Protein AF-A0A926CXZ3-F1 (afdb_monomer_lite)

pLDDT: mean 74.08, std 15.4, range [40.03, 91.25]

Foldseek 3Di:
DDDDPDPPPPPPPVQLVVLVVVLVVLLVVLVVQLVVLVVDPDDPVVNVCSNVVSVVVNVVSVVVSVVVVCCVVVCVVVVVVPD

Organism: NCBI:txid2763654

Sequence (83 aa):
MIKKAEGGRRHLDKRLVAPIVITAFLIVYFLIFAGLCFVLPMPLWAKWTGLIVPMALIGVSLFVLVERIKEVRSGEEDDLSQY

Radius of gyration: 18.5 Å; chains: 1; bounding box: 39×36×52 Å

Secondary structure (DSSP, 8-state):
-------------HHHHHHHHHHHHHHHHHHHHHHHHHHS---HHHHHHHHHHHHHHHHHHHHHHHHHHHHHHH-GGGGGGG-

Structure (mmCIF, N/CA/C/O backbone):
data_AF-A0A926CXZ3-F1
#
_entry.id   AF-A0A926CXZ3-F1
#
loop_
_atom_site.group_PDB
_atom_site.id
_atom_site.type_symbol
_atom_site.label_atom_id
_atom_site.label_alt_id
_atom_site.label_comp_id
_atom_site.label_asym_id
_atom_site.label_entity_id
_atom_site.label_seq_id
_atom_site.pdbx_PDB_ins_code
_atom_site.Cartn_x
_atom_site.Cartn_y
_atom_site.Cartn_z
_atom_site.occupancy
_atom_site.B_iso_or_equiv
_atom_site.auth_seq_id
_atom_site.auth_comp_id
_atom_site.auth_asym_id
_atom_site.auth_atom_id
_atom_site.pdbx_PDB_model_num
ATOM 1 N N . MET A 1 1 ? 8.839 -17.818 32.907 1.00 44.91 1 MET A N 1
ATOM 2 C CA . MET A 1 1 ? 8.649 -17.024 31.671 1.00 44.91 1 MET A CA 1
ATOM 3 C C . MET A 1 1 ? 7.544 -17.680 30.861 1.00 44.91 1 MET A C 1
ATOM 5 O O . MET A 1 1 ? 7.419 -18.889 30.959 1.00 44.91 1 MET A O 1
ATOM 9 N N . ILE A 1 2 ? 6.785 -16.898 30.086 1.00 56.91 2 ILE A N 1
ATOM 10 C CA . ILE A 1 2 ? 5.594 -17.267 29.290 1.00 56.91 2 ILE A CA 1
ATOM 11 C C . ILE A 1 2 ? 4.276 -17.037 30.046 1.00 56.91 2 ILE A C 1
ATOM 13 O O . ILE A 1 2 ? 3.738 -17.918 30.711 1.00 56.91 2 ILE A O 1
ATOM 17 N N . LYS A 1 3 ? 3.718 -15.828 29.901 1.00 40.06 3 LYS A N 1
ATOM 18 C CA . LYS A 1 3 ? 2.285 -15.598 30.099 1.00 40.06 3 LYS A CA 1
ATOM 19 C C . LYS A 1 3 ? 1.797 -14.476 29.178 1.00 40.06 3 LYS A C 1
ATOM 21 O O . LYS A 1 3 ? 2.226 -13.340 29.320 1.00 40.06 3 LYS A O 1
ATOM 26 N N . LYS A 1 4 ? 0.867 -14.852 28.293 1.00 42.16 4 LYS A N 1
ATOM 27 C CA . LYS A 1 4 ? -0.138 -14.013 27.619 1.00 42.16 4 LYS A CA 1
ATOM 28 C C . LYS A 1 4 ? 0.368 -12.851 26.748 1.00 42.16 4 LYS A C 1
ATOM 30 O O . LYS A 1 4 ? 0.469 -11.722 27.205 1.00 42.16 4 LYS A O 1
ATOM 35 N N . ALA A 1 5 ? 0.474 -13.101 25.445 1.00 44.88 5 ALA A N 1
ATOM 36 C CA . ALA A 1 5 ? 0.013 -12.126 24.458 1.00 44.88 5 ALA A CA 1
ATOM 37 C C . ALA A 1 5 ? -1.389 -12.583 24.041 1.00 44.88 5 ALA A C 1
ATOM 39 O O . ALA A 1 5 ? -1.553 -13.425 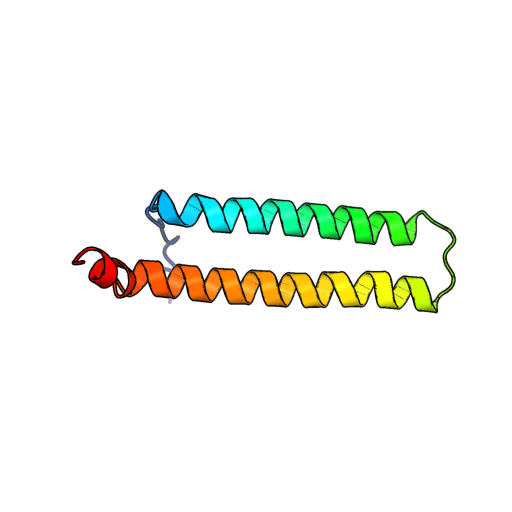23.160 1.00 44.88 5 ALA A O 1
ATOM 40 N N . GLU A 1 6 ? -2.391 -12.151 24.807 1.00 40.03 6 GLU A N 1
ATOM 41 C CA . GLU A 1 6 ? -3.788 -12.447 24.517 1.00 40.03 6 GLU A CA 1
ATOM 42 C C . GLU A 1 6 ? -4.117 -11.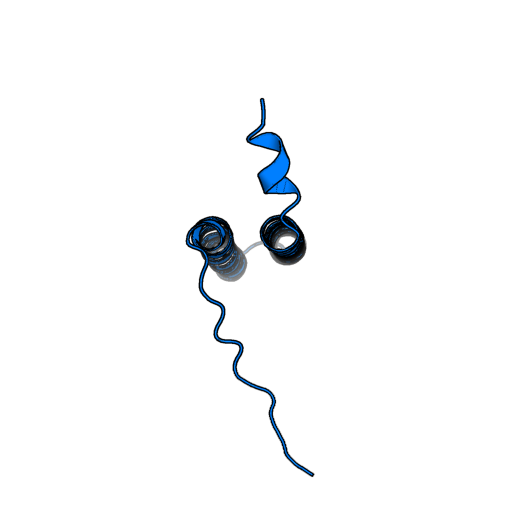938 23.122 1.00 40.03 6 GLU A C 1
ATOM 44 O O . GLU A 1 6 ? -3.951 -10.755 22.823 1.00 40.03 6 GLU A O 1
ATOM 49 N N . GLY A 1 7 ? -4.598 -12.854 22.278 1.00 45.09 7 GLY A N 1
ATOM 50 C CA . GLY A 1 7 ? -5.335 -12.503 21.082 1.00 45.09 7 GLY A CA 1
ATOM 51 C C . GLY A 1 7 ? -6.408 -11.504 21.483 1.00 45.09 7 GLY A C 1
ATOM 52 O O . GLY A 1 7 ? -7.366 -11.851 22.179 1.00 45.09 7 GLY A O 1
ATOM 53 N N . GLY A 1 8 ? -6.191 -10.251 21.085 1.00 43.06 8 GLY A N 1
ATOM 54 C CA . GLY A 1 8 ? -7.132 -9.169 21.275 1.00 43.06 8 GLY A CA 1
ATOM 55 C C . GLY A 1 8 ? -8.405 -9.529 20.534 1.00 43.06 8 GLY A C 1
ATOM 56 O O . GLY A 1 8 ? -8.523 -9.282 19.334 1.00 43.06 8 GLY A O 1
ATOM 57 N N . ARG A 1 9 ? -9.356 -10.128 21.255 1.00 47.56 9 ARG A N 1
ATOM 58 C CA . ARG A 1 9 ? -10.766 -10.155 20.880 1.00 47.56 9 ARG A CA 1
ATOM 59 C C . ARG A 1 9 ? -11.219 -8.700 20.840 1.00 47.56 9 ARG A C 1
ATOM 61 O O . ARG A 1 9 ? -11.727 -8.158 21.814 1.00 47.56 9 ARG A O 1
ATOM 68 N N . ARG A 1 10 ? -10.955 -8.047 19.706 1.00 52.16 10 ARG A N 1
ATOM 69 C CA . ARG A 1 10 ? -11.583 -6.788 19.341 1.00 52.16 10 ARG A CA 1
ATOM 70 C C . ARG A 1 10 ? -13.055 -7.130 19.190 1.00 52.16 10 ARG A C 1
ATOM 72 O O . ARG A 1 10 ? -13.418 -7.841 18.255 1.00 52.16 10 ARG A O 1
ATOM 79 N N . HIS A 1 11 ? -13.884 -6.683 20.130 1.00 47.75 11 HIS A N 1
ATOM 80 C CA . HIS A 1 11 ? -15.279 -6.442 19.804 1.00 47.75 11 HIS A CA 1
ATOM 81 C C . HIS A 1 11 ? -15.228 -5.536 18.573 1.00 47.75 11 HIS A C 1
ATOM 83 O O . HIS A 1 11 ? -14.745 -4.411 18.646 1.00 47.75 11 HIS A O 1
ATOM 89 N N . LEU A 1 12 ? -15.525 -6.103 17.402 1.00 53.81 12 LEU A N 1
ATOM 90 C CA . LEU A 1 12 ? -15.623 -5.354 16.161 1.00 53.81 12 LEU A CA 1
ATOM 91 C C . LEU A 1 12 ? -16.839 -4.458 16.341 1.00 53.81 12 LEU A C 1
ATOM 93 O O . LEU A 1 12 ? -17.958 -4.845 16.004 1.00 53.81 12 LEU A O 1
ATOM 97 N N . ASP A 1 13 ? -16.627 -3.290 16.939 1.00 59.56 13 ASP A N 1
ATOM 98 C CA . ASP A 1 13 ? -17.613 -2.232 16.913 1.00 59.56 13 ASP A CA 1
ATOM 99 C C . ASP A 1 13 ? -17.969 -2.044 15.448 1.00 59.56 13 ASP A C 1
ATOM 101 O O . ASP A 1 13 ? -17.101 -1.829 14.599 1.00 59.56 13 ASP A O 1
ATOM 105 N N . LYS A 1 14 ? -19.252 -2.217 15.123 1.00 60.41 14 LYS A N 1
ATOM 106 C CA . LYS A 1 14 ? -19.745 -2.258 13.737 1.00 60.41 14 LYS A CA 1
ATOM 107 C C . LYS A 1 14 ? -19.303 -1.018 12.940 1.00 60.41 14 LYS A C 1
ATOM 109 O O . LYS A 1 14 ? -19.166 -1.079 11.724 1.00 60.41 14 LYS A O 1
ATOM 114 N N . ARG A 1 15 ? -19.013 0.077 13.651 1.00 60.34 15 ARG A N 1
ATOM 115 C CA . ARG A 1 15 ? -18.496 1.356 13.150 1.00 60.34 15 ARG A CA 1
ATOM 116 C C . ARG A 1 15 ? -17.055 1.275 12.609 1.00 60.34 15 ARG A C 1
ATOM 118 O O . ARG A 1 15 ? -16.736 1.971 11.655 1.00 60.34 15 ARG A O 1
ATOM 125 N N . LEU A 1 16 ? -16.209 0.379 13.128 1.00 70.44 16 LEU A N 1
ATOM 126 C CA . LEU A 1 16 ? -14.826 0.165 12.662 1.00 70.44 16 LEU A CA 1
ATOM 127 C C . LEU A 1 16 ? -14.721 -0.780 11.459 1.00 70.44 16 LEU A C 1
ATOM 129 O O . LEU A 1 16 ? -13.678 -0.838 10.808 1.00 70.44 16 LEU A O 1
ATOM 133 N N . VAL A 1 17 ? -15.791 -1.507 11.128 1.00 77.62 17 VAL A N 1
ATOM 134 C CA . VAL A 1 17 ? -15.811 -2.407 9.965 1.00 77.62 17 VAL A CA 1
ATOM 135 C C . VAL A 1 17 ? -15.674 -1.611 8.667 1.00 77.62 17 VAL A C 1
ATOM 137 O O . VAL A 1 17 ? -14.906 -2.007 7.795 1.00 77.62 17 VAL A O 1
ATOM 140 N N . ALA A 1 18 ? -16.348 -0.464 8.560 1.00 77.19 18 ALA A N 1
ATOM 141 C CA . ALA A 1 18 ? -16.300 0.387 7.372 1.00 77.19 18 ALA A CA 1
ATOM 142 C C . ALA A 1 18 ?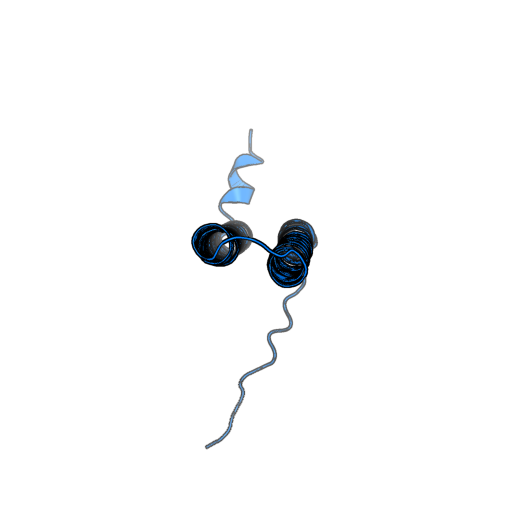 -14.866 0.826 6.991 1.00 77.19 18 ALA A C 1
ATOM 144 O O . ALA A 1 18 ? -14.437 0.513 5.878 1.00 77.19 18 ALA A O 1
ATOM 145 N N . P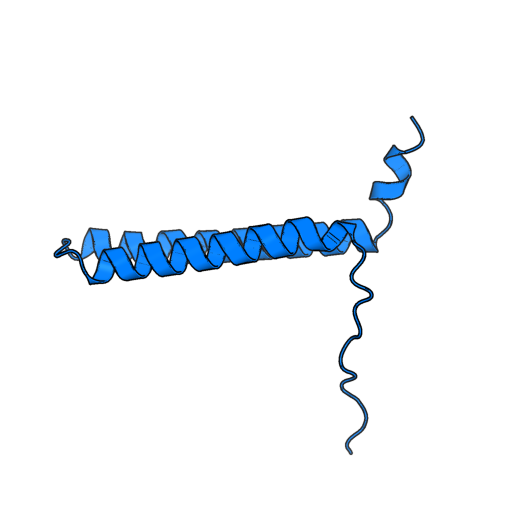RO A 1 19 ? -14.072 1.465 7.877 1.00 80.06 19 PRO A N 1
ATOM 146 C CA . PRO A 1 19 ? -12.711 1.876 7.528 1.00 80.06 19 PRO A CA 1
ATOM 147 C C . PRO A 1 19 ? -11.767 0.687 7.274 1.00 80.06 19 PRO A C 1
ATOM 149 O O . PRO A 1 19 ? -10.905 0.764 6.397 1.00 80.06 19 PRO A O 1
ATOM 152 N N . ILE A 1 20 ? -11.942 -0.443 7.969 1.00 82.94 20 ILE A N 1
ATOM 153 C CA . ILE A 1 20 ? -11.137 -1.656 7.737 1.00 82.94 20 ILE A CA 1
ATOM 154 C C . ILE A 1 20 ? -11.417 -2.256 6.353 1.00 82.94 20 ILE A C 1
ATOM 156 O O . ILE A 1 20 ? -10.494 -2.637 5.639 1.00 82.94 20 ILE A O 1
ATOM 160 N N . VAL A 1 21 ? -12.685 -2.334 5.950 1.00 85.94 21 VAL A N 1
ATOM 161 C CA . VAL A 1 21 ? -13.061 -2.880 4.640 1.00 85.94 21 VAL A CA 1
ATOM 162 C C . VAL A 1 21 ? -12.530 -1.990 3.517 1.00 85.94 21 VAL A C 1
ATOM 164 O O . VAL A 1 21 ? -11.943 -2.498 2.564 1.00 85.94 21 VAL A O 1
ATOM 167 N N . ILE A 1 22 ? -12.662 -0.667 3.651 1.00 84.25 22 ILE A N 1
ATOM 168 C CA . ILE A 1 22 ? -12.164 0.286 2.650 1.00 84.25 22 ILE A CA 1
ATOM 169 C C . ILE A 1 22 ? -10.643 0.170 2.502 1.00 84.25 22 ILE A C 1
ATOM 171 O O . ILE A 1 22 ? -10.146 0.046 1.385 1.00 84.25 22 ILE A O 1
ATOM 175 N N . THR A 1 23 ? -9.900 0.151 3.612 1.00 85.69 23 THR A N 1
ATOM 176 C CA . THR A 1 23 ? -8.436 -0.009 3.573 1.00 85.69 23 THR A CA 1
ATOM 177 C C . THR A 1 23 ? -8.012 -1.349 2.974 1.00 85.69 23 THR A C 1
ATOM 179 O O . THR A 1 23 ? -7.070 -1.385 2.187 1.00 85.69 23 THR A O 1
ATOM 182 N N . ALA A 1 24 ? -8.735 -2.439 3.248 1.00 86.19 24 ALA A N 1
ATOM 183 C CA . ALA A 1 24 ? -8.469 -3.737 2.631 1.00 86.19 24 ALA A CA 1
ATOM 184 C C . ALA A 1 24 ? -8.662 -3.714 1.103 1.00 86.19 24 ALA A C 1
ATOM 186 O O . ALA A 1 24 ? -7.776 -4.155 0.370 1.00 86.19 24 ALA A O 1
ATOM 187 N N . PHE A 1 25 ? -9.773 -3.155 0.607 1.00 89.81 25 PHE A N 1
ATOM 188 C CA . PHE A 1 25 ? -9.995 -2.987 -0.836 1.00 89.81 25 PHE A CA 1
ATOM 189 C C . PHE A 1 25 ? -8.920 -2.115 -1.488 1.00 89.81 25 PHE A C 1
ATOM 191 O O . PHE A 1 25 ? -8.460 -2.411 -2.589 1.00 89.81 25 PHE A O 1
ATOM 198 N N . LEU A 1 26 ? -8.488 -1.068 -0.792 1.00 87.19 26 LEU A N 1
ATOM 199 C CA . LEU A 1 26 ? -7.487 -0.124 -1.270 1.00 87.19 26 LEU A CA 1
ATOM 200 C C . LEU A 1 26 ? -6.095 -0.773 -1.374 1.00 87.19 26 LEU A C 1
ATOM 202 O O . LEU A 1 26 ? -5.404 -0.593 -2.375 1.00 87.19 26 LEU A O 1
ATOM 206 N N . ILE A 1 27 ? -5.720 -1.620 -0.408 1.00 86.50 27 ILE A N 1
ATOM 207 C CA . ILE A 1 27 ? -4.500 -2.439 -0.483 1.00 86.50 27 ILE A CA 1
ATOM 208 C C . ILE A 1 27 ? -4.565 -3.400 -1.675 1.00 86.50 27 ILE A C 1
ATOM 210 O O . ILE A 1 27 ? -3.608 -3.482 -2.444 1.00 86.50 27 ILE A O 1
ATOM 214 N N . VAL A 1 28 ? -5.689 -4.100 -1.869 1.00 91.25 28 VAL A N 1
ATOM 215 C CA . VAL A 1 28 ? -5.867 -5.010 -3.015 1.00 91.25 28 VAL A CA 1
ATOM 216 C C . VAL A 1 28 ? -5.747 -4.253 -4.339 1.00 91.25 28 VAL A C 1
ATOM 218 O O . VAL A 1 28 ? -5.034 -4.701 -5.234 1.00 91.25 28 VAL A O 1
ATOM 221 N N . TYR A 1 29 ? -6.374 -3.081 -4.450 1.00 88.88 29 TYR A N 1
ATOM 222 C CA . TYR A 1 29 ? -6.263 -2.220 -5.626 1.00 88.88 29 TYR A CA 1
ATOM 223 C C . TYR A 1 29 ? -4.806 -1.835 -5.920 1.00 88.88 29 TYR A C 1
ATOM 225 O O . TYR A 1 29 ? -4.359 -1.940 -7.061 1.00 88.88 29 TYR A O 1
ATOM 233 N N . PHE A 1 30 ? -4.029 -1.464 -4.899 1.00 86.56 30 PHE A N 1
ATOM 234 C CA . PHE A 1 30 ? -2.614 -1.141 -5.082 1.00 86.56 30 PHE A CA 1
ATOM 235 C C . PHE A 1 30 ? -1.745 -2.336 -5.448 1.00 86.56 30 PHE A C 1
ATOM 237 O O . PHE A 1 30 ? -0.820 -2.175 -6.240 1.00 86.56 30 PHE A O 1
ATOM 244 N N . LEU A 1 31 ? -2.043 -3.529 -4.935 1.00 86.00 31 LEU A N 1
ATOM 245 C CA . LEU A 1 31 ? -1.343 -4.747 -5.343 1.00 86.00 31 LEU A CA 1
ATOM 246 C C . LEU A 1 31 ? -1.618 -5.084 -6.812 1.00 86.00 31 LEU A C 1
ATOM 248 O O . LEU A 1 31 ? -0.690 -5.433 -7.539 1.00 86.00 31 LEU A O 1
ATOM 252 N N . ILE A 1 32 ? -2.865 -4.923 -7.265 1.00 88.94 32 ILE A N 1
ATOM 253 C CA . ILE A 1 32 ? -3.233 -5.094 -8.676 1.00 88.94 32 ILE A CA 1
ATOM 254 C C . ILE A 1 32 ? -2.516 -4.052 -9.539 1.00 88.94 32 ILE A C 1
ATOM 256 O O . ILE A 1 32 ? -1.925 -4.411 -10.554 1.00 88.94 32 ILE A O 1
ATOM 260 N N . PHE A 1 33 ? -2.514 -2.783 -9.124 1.00 84.62 33 PHE A N 1
ATOM 261 C CA . PHE A 1 33 ? -1.828 -1.703 -9.835 1.00 84.62 33 PHE A CA 1
ATOM 262 C C . PHE A 1 33 ? -0.317 -1.955 -9.945 1.00 84.62 33 PHE A C 1
ATOM 264 O O . PHE A 1 33 ? 0.244 -1.893 -11.039 1.00 84.62 33 PHE A O 1
ATOM 271 N N . ALA A 1 34 ? 0.331 -2.330 -8.838 1.00 82.62 34 ALA A N 1
ATOM 272 C CA . ALA A 1 34 ? 1.745 -2.689 -8.821 1.00 82.62 34 ALA A CA 1
ATOM 273 C C . ALA A 1 34 ? 2.027 -3.906 -9.720 1.00 82.62 34 ALA A C 1
ATOM 275 O O . ALA A 1 34 ? 2.981 -3.885 -10.496 1.00 82.62 34 ALA A O 1
ATOM 276 N N . GLY A 1 35 ? 1.177 -4.938 -9.680 1.00 84.25 35 GLY A N 1
ATOM 277 C CA . GLY A 1 35 ? 1.264 -6.096 -10.573 1.00 84.25 35 GLY A CA 1
ATOM 278 C C . GLY A 1 35 ? 1.136 -5.713 -12.050 1.00 84.25 35 GLY A C 1
ATOM 279 O O . GLY A 1 35 ? 1.916 -6.180 -12.880 1.00 84.25 35 GLY A O 1
ATOM 280 N N . LEU A 1 36 ? 0.226 -4.795 -12.383 1.00 85.38 36 LEU A N 1
ATOM 281 C CA . LEU A 1 36 ? 0.044 -4.288 -13.744 1.00 85.38 36 LEU A CA 1
ATOM 282 C C . LEU A 1 36 ? 1.295 -3.551 -14.251 1.00 85.38 36 LEU A C 1
ATOM 284 O O . LEU A 1 36 ? 1.702 -3.745 -15.397 1.00 85.38 36 LEU A O 1
ATOM 288 N N . CYS A 1 37 ? 1.961 -2.779 -13.385 1.00 82.12 37 CYS A N 1
ATOM 289 C CA . CYS A 1 37 ? 3.246 -2.140 -13.687 1.00 82.12 37 CYS A CA 1
ATOM 290 C C . CYS A 1 37 ? 4.383 -3.143 -13.968 1.00 82.12 37 CYS A C 1
ATOM 292 O O . CYS A 1 37 ? 5.366 -2.775 -14.612 1.00 82.12 37 CYS A O 1
ATOM 294 N N . PHE A 1 38 ? 4.285 -4.396 -13.503 1.00 78.12 38 PHE A N 1
ATOM 295 C CA . PHE A 1 38 ? 5.253 -5.452 -13.827 1.00 78.12 38 PHE A CA 1
ATOM 296 C C . PHE A 1 38 ? 4.963 -6.156 -15.153 1.00 78.12 38 PHE A C 1
ATOM 298 O O . PHE A 1 38 ? 5.911 -6.559 -15.826 1.00 78.12 38 PHE A O 1
ATOM 305 N N . VAL A 1 39 ? 3.687 -6.311 -15.514 1.00 82.88 39 VAL A N 1
ATOM 306 C CA . VAL A 1 39 ? 3.261 -6.991 -16.750 1.00 82.88 39 VAL A CA 1
ATOM 307 C C . VAL A 1 39 ? 3.463 -6.101 -17.975 1.00 82.88 39 VAL A C 1
ATOM 309 O O . VAL A 1 39 ? 3.822 -6.587 -19.046 1.00 82.88 39 VAL A O 1
ATOM 312 N N . LEU A 1 40 ? 3.250 -4.793 -17.831 1.00 81.94 40 LEU A N 1
ATOM 313 C CA . LEU A 1 40 ? 3.418 -3.848 -18.928 1.00 81.94 40 LEU A CA 1
ATOM 314 C C . LEU A 1 40 ? 4.907 -3.518 -19.143 1.00 81.94 40 LEU A C 1
ATOM 316 O O . LEU A 1 40 ? 5.613 -3.229 -18.171 1.00 81.94 40 LEU A O 1
ATOM 320 N N . PRO A 1 41 ? 5.404 -3.501 -20.397 1.00 79.31 41 PRO A N 1
ATOM 321 C CA . PRO A 1 41 ? 6.765 -3.075 -20.709 1.00 79.31 41 PRO A CA 1
ATOM 322 C C . PRO A 1 41 ? 6.870 -1.549 -20.572 1.00 79.31 41 PRO A C 1
ATOM 324 O O . PRO A 1 41 ? 6.817 -0.804 -21.547 1.00 79.31 41 PRO A O 1
ATOM 327 N N . MET A 1 42 ? 6.965 -1.078 -19.330 1.00 77.38 42 MET A N 1
ATOM 328 C CA . MET A 1 42 ? 7.128 0.333 -19.000 1.00 77.38 42 MET A CA 1
ATOM 329 C C . MET A 1 42 ? 8.605 0.707 -18.837 1.00 77.38 42 MET A C 1
ATOM 331 O O . MET A 1 42 ? 9.417 -0.112 -18.395 1.00 77.38 42 MET A O 1
ATOM 335 N N . PRO A 1 43 ? 8.969 1.963 -19.143 1.00 84.81 43 PRO A N 1
ATOM 336 C CA . PRO A 1 43 ? 10.314 2.452 -18.898 1.00 84.81 43 PRO A CA 1
ATOM 337 C C . PRO A 1 43 ? 10.615 2.503 -17.389 1.00 84.81 43 PRO A C 1
ATOM 339 O O . PRO A 1 43 ? 9.720 2.690 -16.564 1.00 84.81 43 PRO A O 1
ATOM 342 N N . LEU A 1 44 ? 11.892 2.350 -17.019 1.00 81.25 44 LEU A N 1
ATOM 343 C CA . LEU A 1 44 ? 12.321 2.132 -15.626 1.00 81.25 44 LEU A CA 1
ATOM 344 C C . LEU A 1 44 ? 11.785 3.183 -14.641 1.00 81.25 44 LEU A C 1
ATOM 346 O O . LEU A 1 44 ? 11.366 2.832 -13.543 1.00 81.25 44 LEU A O 1
ATOM 350 N N . TRP A 1 45 ? 11.743 4.456 -15.038 1.00 81.25 45 TRP A N 1
ATOM 351 C CA . TRP A 1 45 ? 11.225 5.553 -14.212 1.00 81.25 45 TRP A CA 1
ATOM 352 C C . TRP A 1 45 ? 9.748 5.370 -13.840 1.00 81.25 45 TRP A C 1
ATOM 354 O O . TRP A 1 45 ? 9.394 5.535 -12.676 1.00 81.25 45 TRP A O 1
ATOM 364 N N . ALA A 1 46 ? 8.910 4.945 -14.789 1.00 81.88 46 ALA A N 1
ATOM 365 C CA . ALA A 1 46 ? 7.497 4.660 -14.547 1.00 81.88 46 ALA A CA 1
ATOM 366 C C . ALA A 1 46 ? 7.298 3.444 -13.624 1.00 81.88 46 ALA A C 1
ATOM 368 O O . ALA A 1 46 ? 6.345 3.388 -12.851 1.00 81.88 46 ALA A O 1
ATOM 369 N N . LYS A 1 47 ? 8.230 2.485 -13.653 1.00 80.88 47 LYS A N 1
ATOM 370 C CA . LYS A 1 47 ? 8.208 1.318 -12.763 1.00 80.88 47 LYS A CA 1
ATOM 371 C C . LYS A 1 47 ? 8.492 1.702 -11.308 1.00 80.88 47 LYS A C 1
ATOM 373 O O . LYS A 1 47 ? 7.830 1.205 -10.401 1.00 80.88 47 LYS A O 1
ATOM 378 N N . TRP A 1 48 ? 9.434 2.621 -11.086 1.00 83.25 48 TRP A N 1
ATOM 379 C CA . TRP A 1 48 ? 9.735 3.149 -9.752 1.00 83.25 48 TRP A CA 1
ATOM 380 C C . TRP A 1 48 ? 8.602 4.013 -9.205 1.00 83.25 48 TRP A C 1
ATOM 382 O O . TRP A 1 48 ? 8.197 3.821 -8.060 1.00 83.25 48 TRP A O 1
ATOM 392 N N . THR A 1 49 ? 8.044 4.922 -10.008 1.00 84.56 49 THR A N 1
ATOM 393 C CA . THR A 1 49 ? 6.902 5.741 -9.569 1.00 84.56 49 THR A CA 1
ATOM 394 C C . THR A 1 49 ? 5.676 4.876 -9.291 1.00 84.56 49 THR A C 1
ATOM 396 O O . THR A 1 49 ? 5.026 5.057 -8.263 1.00 84.56 49 THR A O 1
ATOM 399 N N . GLY A 1 50 ? 5.426 3.870 -10.132 1.00 83.31 50 GLY A N 1
ATOM 400 C CA . GLY A 1 50 ? 4.363 2.884 -9.950 1.00 83.31 50 GLY A CA 1
ATOM 401 C C . GLY A 1 50 ? 4.505 2.017 -8.697 1.00 83.31 50 GLY A C 1
ATOM 402 O O . GLY A 1 50 ? 3.514 1.445 -8.265 1.00 83.31 50 GLY A O 1
ATOM 403 N N . LEU A 1 51 ? 5.691 1.948 -8.081 1.00 83.44 51 LEU A N 1
ATOM 404 C CA . LEU A 1 51 ? 5.919 1.261 -6.805 1.00 83.44 51 LEU A CA 1
ATOM 405 C C . LEU A 1 51 ? 5.885 2.226 -5.609 1.00 83.44 51 LEU A C 1
ATOM 407 O O . LEU A 1 51 ? 5.274 1.931 -4.584 1.00 83.44 51 LEU A O 1
ATOM 411 N N . ILE A 1 52 ? 6.524 3.392 -5.737 1.00 87.88 52 ILE A N 1
ATOM 412 C CA . ILE A 1 52 ? 6.644 4.378 -4.654 1.00 87.88 52 ILE A CA 1
ATOM 413 C C . ILE A 1 52 ? 5.281 4.985 -4.308 1.00 87.88 52 ILE A C 1
ATOM 415 O O . ILE A 1 52 ? 4.956 5.124 -3.130 1.00 87.88 52 ILE A O 1
ATOM 419 N N . VAL A 1 53 ? 4.469 5.313 -5.317 1.00 87.12 53 VAL A N 1
ATOM 420 C CA . VAL A 1 53 ? 3.142 5.918 -5.129 1.00 87.12 53 VAL A CA 1
ATOM 421 C C . VAL A 1 53 ? 2.206 5.013 -4.317 1.00 87.12 53 VAL A C 1
ATOM 423 O O . VAL A 1 53 ? 1.730 5.465 -3.274 1.00 87.12 53 VAL A O 1
ATOM 426 N N . PRO A 1 54 ? 1.952 3.745 -4.702 1.00 86.19 54 PRO A N 1
ATOM 427 C CA . PRO A 1 54 ? 1.112 2.871 -3.890 1.00 86.19 54 PRO A CA 1
ATOM 428 C C . PRO A 1 54 ? 1.711 2.619 -2.507 1.00 86.19 54 PRO A C 1
ATOM 430 O O . PRO A 1 54 ? 0.965 2.568 -1.537 1.00 86.19 54 PRO A O 1
ATOM 433 N N . MET A 1 55 ? 3.039 2.533 -2.369 1.00 85.19 55 MET A N 1
ATOM 434 C CA . MET A 1 55 ? 3.662 2.338 -1.057 1.00 85.19 55 MET A CA 1
ATOM 435 C C . MET A 1 55 ? 3.426 3.527 -0.111 1.00 85.19 55 MET A C 1
ATOM 437 O O . MET A 1 55 ? 3.077 3.326 1.054 1.00 85.19 55 MET A O 1
ATOM 441 N N . ALA A 1 56 ? 3.534 4.760 -0.613 1.00 88.38 56 ALA A N 1
ATOM 442 C CA . ALA A 1 56 ? 3.203 5.959 0.153 1.00 88.38 56 ALA A CA 1
ATOM 443 C C . ALA A 1 56 ? 1.713 5.994 0.535 1.00 88.38 56 ALA A C 1
ATOM 445 O O . ALA A 1 56 ? 1.369 6.273 1.684 1.00 88.38 56 ALA A O 1
ATOM 446 N N . LEU A 1 57 ? 0.825 5.652 -0.402 1.00 86.75 57 LEU A N 1
ATOM 447 C CA . LEU A 1 57 ? -0.619 5.651 -0.173 1.00 86.75 57 LEU A CA 1
ATOM 448 C C . LEU A 1 57 ? -1.066 4.558 0.809 1.00 86.75 57 LEU A C 1
ATOM 450 O O . LEU A 1 57 ? -1.970 4.804 1.606 1.00 86.75 57 LEU A O 1
ATOM 454 N N . ILE A 1 58 ? -0.412 3.389 0.827 1.00 87.31 58 ILE A N 1
ATOM 455 C CA . ILE A 1 58 ? -0.618 2.379 1.877 1.00 87.31 58 ILE A CA 1
ATOM 456 C C . ILE A 1 58 ? -0.282 2.985 3.242 1.00 87.31 58 ILE A C 1
ATOM 458 O O . ILE A 1 58 ? -1.088 2.879 4.166 1.00 87.31 58 ILE A O 1
ATOM 462 N N . GLY A 1 59 ? 0.857 3.673 3.364 1.00 86.69 59 GLY A N 1
ATOM 463 C CA . GLY A 1 59 ? 1.250 4.350 4.602 1.00 86.69 59 GLY A CA 1
ATOM 464 C C . GLY A 1 59 ? 0.196 5.348 5.093 1.00 86.69 59 GLY A C 1
ATOM 465 O O . GLY A 1 59 ? -0.225 5.276 6.247 1.00 86.69 59 GLY A O 1
ATOM 466 N N . VAL A 1 60 ? -0.296 6.216 4.202 1.00 87.94 60 VAL A N 1
ATOM 467 C CA . VAL A 1 60 ? -1.366 7.179 4.521 1.00 87.94 60 VAL A CA 1
ATOM 468 C C . VAL A 1 60 ? -2.654 6.461 4.931 1.00 87.94 60 VAL A C 1
ATOM 470 O O . VAL A 1 60 ? -3.277 6.831 5.923 1.00 87.94 60 VAL A O 1
ATOM 473 N N . SER A 1 61 ? -3.036 5.395 4.224 1.00 84.94 61 SER A N 1
ATOM 474 C CA . SER A 1 61 ? -4.252 4.637 4.541 1.00 84.94 61 SER A CA 1
ATOM 475 C C . SER A 1 61 ? -4.205 3.990 5.932 1.00 84.94 61 SER A C 1
ATOM 477 O O . SER A 1 61 ? -5.211 3.978 6.642 1.00 84.94 61 SER A O 1
ATOM 479 N N . LEU A 1 62 ? -3.029 3.515 6.360 1.00 86.31 62 LEU A N 1
ATOM 480 C CA . LEU A 1 62 ? -2.818 2.971 7.700 1.00 86.31 62 LEU A CA 1
ATOM 481 C C . LEU A 1 62 ? -2.851 4.065 8.766 1.00 86.31 62 LEU A C 1
ATOM 483 O O . LEU A 1 62 ? -3.433 3.851 9.826 1.00 86.31 62 LEU A O 1
ATOM 487 N N . PHE A 1 63 ? -2.260 5.229 8.491 1.00 86.62 63 PHE A N 1
ATOM 488 C CA . PHE A 1 63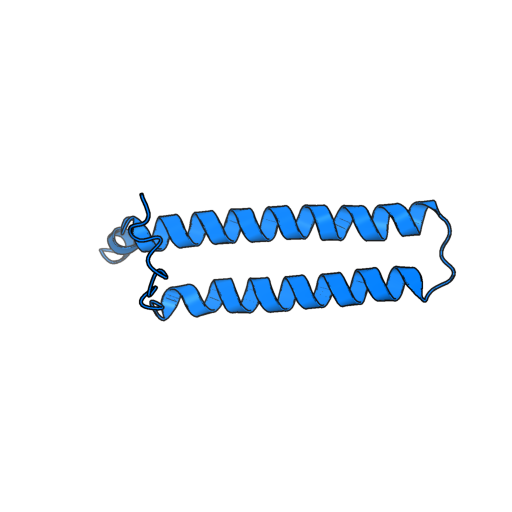 ? -2.295 6.371 9.401 1.00 86.62 63 PHE A CA 1
ATOM 489 C C . PHE A 1 63 ? -3.736 6.819 9.681 1.00 86.62 63 PHE A C 1
ATOM 491 O O . PHE A 1 63 ? -4.148 6.847 10.839 1.00 86.62 63 PHE A O 1
ATOM 498 N N . VAL A 1 64 ? -4.532 7.026 8.627 1.00 86.06 64 VAL A N 1
ATOM 499 C CA . VAL A 1 64 ? -5.956 7.378 8.746 1.00 86.06 64 VAL A CA 1
ATOM 500 C C . VAL A 1 64 ? -6.732 6.287 9.488 1.00 86.06 64 VAL A C 1
ATOM 502 O O . VAL A 1 64 ? -7.555 6.590 10.347 1.00 86.06 64 VAL A O 1
ATOM 505 N N . LEU A 1 65 ? -6.458 5.004 9.221 1.00 85.50 65 LEU A N 1
ATOM 506 C CA . LEU A 1 65 ? -7.097 3.903 9.950 1.00 85.50 65 LEU A CA 1
ATOM 507 C C . LEU A 1 65 ? -6.780 3.945 11.450 1.00 85.50 65 LEU A C 1
ATOM 509 O O . LEU A 1 65 ? -7.661 3.695 12.270 1.00 85.50 65 LEU A O 1
ATOM 513 N N . VAL A 1 66 ? -5.536 4.257 11.817 1.00 84.38 66 VAL A N 1
ATOM 514 C CA . VAL A 1 66 ? -5.114 4.373 13.217 1.00 84.38 66 VAL A CA 1
ATOM 515 C C . VAL A 1 66 ? -5.779 5.566 13.894 1.00 84.38 66 VAL A C 1
ATOM 517 O O . VAL A 1 66 ? -6.259 5.406 15.014 1.00 84.38 66 VAL A O 1
ATOM 520 N N . GLU A 1 67 ? -5.839 6.727 13.240 1.00 85.19 67 GLU A N 1
ATOM 521 C CA . GLU A 1 67 ? -6.557 7.898 13.760 1.00 85.19 67 GLU A CA 1
ATOM 522 C C . GLU A 1 67 ? -8.037 7.588 13.979 1.00 85.19 67 GLU A C 1
ATOM 524 O O . GLU A 1 67 ? -8.537 7.785 15.081 1.00 85.19 67 GLU A O 1
ATOM 529 N N . ARG A 1 68 ? -8.701 6.953 13.006 1.00 82.00 68 ARG A N 1
ATOM 530 C CA . ARG A 1 68 ? -10.108 6.552 13.148 1.00 82.00 68 ARG A CA 1
ATOM 531 C C . ARG A 1 68 ? -10.340 5.546 14.268 1.00 82.00 68 ARG A C 1
ATOM 533 O O . ARG A 1 68 ? -11.328 5.636 14.990 1.00 82.00 68 ARG A O 1
ATOM 540 N N . ILE A 1 69 ? -9.439 4.577 14.441 1.00 82.06 69 ILE A N 1
ATOM 541 C CA . ILE A 1 69 ? -9.521 3.641 15.571 1.00 82.06 69 ILE A CA 1
ATOM 542 C C . ILE A 1 69 ? -9.345 4.388 16.897 1.00 82.06 69 ILE A C 1
ATOM 544 O O . ILE A 1 69 ? -10.016 4.049 17.871 1.00 82.06 69 ILE A O 1
ATOM 548 N N . LYS A 1 70 ? -8.447 5.379 16.954 1.00 7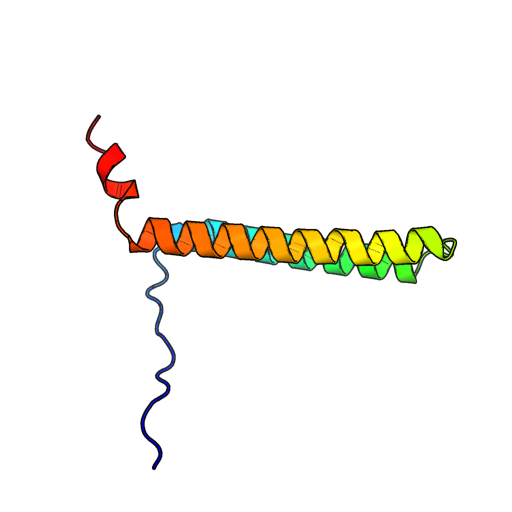9.75 70 LYS A N 1
ATOM 549 C CA . LYS A 1 70 ? -8.238 6.197 18.152 1.00 79.75 70 LYS A CA 1
ATOM 550 C C . LYS A 1 70 ? -9.459 7.057 18.462 1.00 79.75 70 LYS A C 1
ATOM 552 O O . LYS A 1 70 ? -9.882 7.015 19.605 1.00 79.75 70 LYS A O 1
ATOM 557 N N . GLU A 1 71 ? -10.056 7.735 17.486 1.00 74.62 71 GLU A N 1
ATOM 558 C CA . GLU A 1 71 ? -11.279 8.538 17.668 1.00 74.62 71 GLU A CA 1
ATOM 559 C C . GLU A 1 71 ? -12.443 7.694 18.197 1.00 74.62 71 GLU A C 1
ATOM 561 O O . GLU A 1 71 ? -13.003 8.001 19.248 1.00 74.62 71 GLU A O 1
ATOM 566 N N . VAL A 1 72 ? -12.741 6.563 17.542 1.00 75.56 72 VAL A N 1
ATOM 567 C CA . VAL A 1 72 ? -13.828 5.664 17.971 1.00 75.56 72 VAL A CA 1
ATOM 568 C C . VAL A 1 72 ? -13.579 5.101 19.374 1.00 75.56 72 VAL A C 1
ATOM 570 O O . VAL A 1 72 ? -14.525 4.850 20.115 1.00 75.56 72 VAL A O 1
ATOM 573 N N . ARG A 1 73 ? -12.312 4.903 19.760 1.00 69.88 73 ARG A N 1
ATOM 574 C CA . ARG A 1 73 ? -11.940 4.389 21.085 1.00 69.88 73 ARG A CA 1
ATOM 575 C C . ARG A 1 73 ? -11.833 5.475 22.161 1.00 69.88 73 ARG A C 1
ATOM 577 O O . ARG A 1 73 ? -12.005 5.146 23.331 1.00 69.88 73 ARG A O 1
ATOM 584 N N . SER A 1 74 ? -11.523 6.717 21.786 1.00 70.62 74 SER A N 1
ATOM 585 C CA . SER A 1 74 ? -11.438 7.871 22.695 1.00 70.62 74 SER A CA 1
ATOM 586 C C . SER A 1 74 ? -12.825 8.281 23.190 1.00 70.62 74 SER A C 1
ATOM 588 O O . SER A 1 74 ? -12.951 8.836 24.273 1.00 70.62 74 SER A O 1
ATOM 590 N N . GLY A 1 75 ? -13.878 7.977 22.421 1.00 62.66 75 GLY A N 1
ATOM 591 C CA . GLY A 1 75 ? -15.242 8.398 22.746 1.00 62.66 75 GLY A CA 1
ATOM 592 C C . GLY A 1 75 ? -15.482 9.898 22.540 1.00 62.66 75 GLY A C 1
ATOM 593 O O . GLY A 1 75 ? -16.600 10.350 22.729 1.00 62.66 75 GLY A O 1
ATOM 594 N N . GLU A 1 76 ? -14.477 10.657 22.089 1.00 56.91 76 GLU A N 1
ATOM 595 C CA . GLU A 1 76 ? -14.576 12.096 21.790 1.00 56.91 76 GLU A CA 1
ATOM 596 C C . GLU A 1 76 ? -15.461 12.406 20.568 1.00 56.91 76 GLU A C 1
ATOM 598 O O . GLU A 1 76 ? -15.991 13.507 20.465 1.00 56.91 76 GLU A O 1
ATOM 603 N N . GLU A 1 77 ? -15.698 11.440 19.669 1.00 52.88 77 GLU A N 1
ATOM 604 C CA . GLU A 1 77 ? -16.724 11.564 18.615 1.00 52.88 77 GLU A CA 1
ATOM 605 C C . GLU A 1 77 ? -18.142 11.141 19.077 1.00 52.88 77 GLU A C 1
ATOM 607 O O . GLU A 1 77 ? -19.067 11.138 18.265 1.00 52.88 77 GLU A O 1
ATOM 612 N N . ASP A 1 78 ? -18.359 10.802 20.357 1.00 54.31 78 ASP A N 1
ATOM 613 C CA . ASP A 1 78 ? -19.719 10.684 20.924 1.00 54.31 78 ASP A CA 1
ATOM 614 C C . ASP A 1 78 ? -20.254 12.032 21.452 1.00 54.31 78 ASP A C 1
ATOM 616 O O . ASP A 1 78 ? -21.447 12.159 21.716 1.00 54.31 78 ASP A O 1
ATOM 620 N N . ASP A 1 79 ? -19.418 13.076 21.529 1.00 54.75 79 ASP A N 1
ATOM 621 C CA . ASP A 1 79 ? -19.809 14.391 22.070 1.00 54.75 79 ASP A CA 1
ATOM 622 C C . ASP A 1 79 ? -20.390 15.366 21.025 1.00 54.75 79 ASP A C 1
ATOM 624 O O . ASP A 1 79 ? -20.976 16.387 21.378 1.00 54.75 79 ASP A O 1
ATOM 628 N N . LEU A 1 80 ? -20.324 15.048 19.728 1.00 55.38 80 LEU A N 1
ATOM 629 C CA . LEU A 1 80 ? -21.031 15.799 18.671 1.00 55.38 80 LEU A CA 1
ATOM 630 C C . LEU A 1 80 ? -22.473 15.313 18.445 1.00 55.38 80 LEU A C 1
ATOM 632 O O . LEU A 1 80 ? -23.178 15.857 17.600 1.00 55.38 80 LEU A O 1
ATOM 636 N N . SER A 1 81 ? -22.930 14.317 19.213 1.00 51.78 81 SER A N 1
ATOM 637 C CA . SER A 1 81 ? -24.334 13.879 19.241 1.00 51.78 81 SER A CA 1
ATOM 638 C C . SER A 1 81 ? -25.239 14.769 20.116 1.00 51.78 81 SER A C 1
ATOM 640 O O . SER A 1 81 ? -26.445 14.537 20.180 1.00 51.78 81 SER A O 1
ATOM 642 N N . GLN A 1 82 ? -24.666 15.788 20.773 1.00 53.16 82 GLN A N 1
ATOM 643 C CA . GLN A 1 82 ? -25.350 16.753 21.648 1.00 53.16 82 GLN A CA 1
ATOM 644 C C . GLN A 1 82 ? -25.701 18.093 20.973 1.00 53.16 82 GLN A C 1
ATOM 646 O O . GLN A 1 82 ? -25.966 19.079 21.663 1.00 53.16 82 GLN A O 1
ATOM 651 N N . TYR A 1 83 ? -25.747 18.132 19.639 1.00 52.53 83 TYR A N 1
ATOM 652 C CA . TYR A 1 83 ? -26.357 19.238 18.894 1.00 52.53 83 TYR A CA 1
ATOM 653 C C . TYR A 1 83 ? -27.546 18.763 18.064 1.00 52.53 83 TYR A C 1
ATOM 655 O O . TYR A 1 83 ? -27.378 17.802 17.279 1.00 52.53 83 TYR A O 1
#